Protein AF-A0A2K2U2M8-F1 (afdb_monomer_lite)

Sequence (127 aa):
MGLATETVQFNTRMERSLKQDGDAALKSAGYTPSEAVRALWRKAVKRAENPRAIVDLLEDGPLPARPDADARDPLKLEALRRGRRSCASALERMGVDRNALPSFAFDAYDELMEGFALERHGTGDAL

Structure (mmCIF, N/CA/C/O backbone):
data_AF-A0A2K2U2M8-F1
#
_entry.id   AF-A0A2K2U2M8-F1
#
loop_
_atom_site.group_PDB
_atom_site.id
_atom_site.type_symbol
_atom_site.label_atom_id
_atom_site.label_alt_id
_atom_site.label_comp_id
_atom_site.label_asym_id
_atom_site.label_entity_id
_atom_site.label_seq_id
_atom_site.pdbx_PDB_ins_code
_atom_site.Cartn_x
_atom_site.Cartn_y
_atom_site.Cartn_z
_atom_site.occupancy
_atom_site.B_iso_or_equiv
_atom_site.auth_seq_id
_atom_site.auth_comp_id
_atom_site.auth_asym_id
_atom_site.auth_atom_id
_atom_site.pdbx_PDB_model_num
ATOM 1 N N . MET A 1 1 ? 22.118 6.204 27.597 1.00 42.19 1 MET A N 1
ATOM 2 C CA . MET A 1 1 ? 20.807 6.876 27.466 1.00 42.19 1 MET A CA 1
ATOM 3 C C . MET A 1 1 ? 20.198 6.435 26.149 1.00 42.19 1 M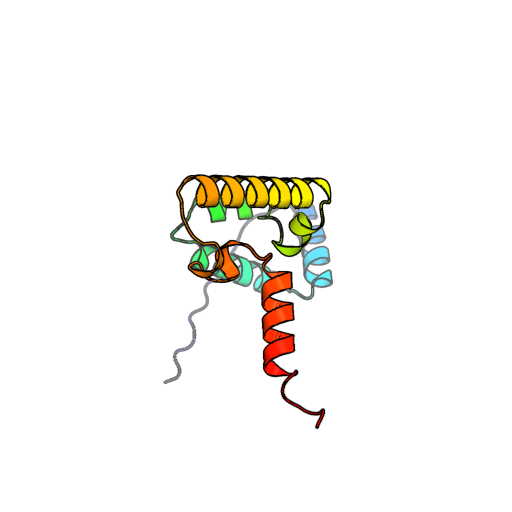ET A C 1
ATOM 5 O O . MET A 1 1 ? 20.739 6.787 25.111 1.00 42.19 1 MET A O 1
ATOM 9 N N . GLY A 1 2 ? 19.168 5.587 26.179 1.00 48.22 2 GLY A N 1
ATOM 10 C CA . GLY A 1 2 ? 18.453 5.205 24.960 1.00 48.22 2 GLY A CA 1
ATOM 11 C C . GLY A 1 2 ? 17.716 6.423 24.415 1.00 48.22 2 GLY A C 1
ATOM 12 O O . GLY A 1 2 ? 17.018 7.089 25.176 1.00 48.22 2 GLY A O 1
ATOM 13 N N . LEU A 1 3 ? 17.918 6.747 23.138 1.00 53.34 3 LEU A N 1
ATOM 14 C CA . LEU A 1 3 ? 17.185 7.816 22.467 1.00 53.34 3 LEU A CA 1
ATOM 15 C C . LEU A 1 3 ? 15.710 7.410 22.439 1.00 53.34 3 LEU A C 1
ATOM 17 O O . LEU A 1 3 ? 15.312 6.556 21.649 1.00 53.34 3 LEU A O 1
ATOM 21 N N . ALA A 1 4 ? 14.912 7.968 23.348 1.00 57.12 4 ALA A N 1
ATOM 22 C CA . ALA A 1 4 ? 13.469 7.857 23.268 1.00 57.12 4 ALA A CA 1
ATOM 23 C C . ALA A 1 4 ? 13.053 8.499 21.943 1.00 57.12 4 ALA A C 1
ATOM 25 O O . ALA A 1 4 ? 13.257 9.693 21.740 1.00 57.12 4 ALA A O 1
ATOM 26 N N . THR A 1 5 ? 12.540 7.692 21.015 1.00 68.94 5 THR A N 1
ATOM 27 C CA . THR A 1 5 ? 11.960 8.186 19.767 1.00 68.94 5 THR A CA 1
ATOM 28 C C . THR A 1 5 ? 10.870 9.186 20.115 1.00 68.94 5 THR A C 1
ATOM 30 O O . THR A 1 5 ? 9.842 8.816 20.683 1.00 68.94 5 THR A O 1
ATOM 33 N N . GLU A 1 6 ? 11.118 10.454 19.808 1.00 84.69 6 GLU A N 1
ATOM 34 C CA . GLU A 1 6 ? 10.151 11.521 19.999 1.00 84.69 6 GLU A CA 1
ATOM 35 C C . GLU A 1 6 ? 8.929 11.229 19.120 1.00 84.69 6 GLU A C 1
ATOM 37 O O . GLU A 1 6 ? 9.047 10.969 17.920 1.00 84.69 6 GLU A O 1
ATOM 42 N N . THR A 1 7 ? 7.747 11.192 19.735 1.00 83.19 7 THR A N 1
ATOM 43 C CA . THR A 1 7 ? 6.489 10.954 19.022 1.00 83.19 7 THR A CA 1
ATOM 44 C C . THR A 1 7 ? 5.650 12.218 19.059 1.00 83.19 7 THR A C 1
ATOM 46 O O . THR A 1 7 ? 5.463 12.819 20.112 1.00 83.19 7 THR A O 1
ATOM 49 N N . VAL A 1 8 ? 5.139 12.616 17.896 1.00 90.81 8 VAL A N 1
ATOM 50 C CA . VAL A 1 8 ? 4.254 13.774 17.742 1.00 90.81 8 VAL A CA 1
ATOM 51 C C . VAL A 1 8 ? 2.853 13.278 17.390 1.00 90.81 8 VAL A C 1
ATOM 53 O O . VAL A 1 8 ? 2.694 12.283 16.677 1.00 90.81 8 VAL A O 1
ATOM 56 N N . GLN A 1 9 ? 1.826 13.953 17.908 1.00 89.06 9 GLN A N 1
ATOM 57 C CA . GLN A 1 9 ? 0.438 13.656 17.558 1.00 89.06 9 GLN A CA 1
ATOM 58 C C . GLN A 1 9 ? 0.099 14.174 16.158 1.00 89.06 9 GLN A C 1
ATOM 60 O O . GLN A 1 9 ? 0.438 15.298 15.798 1.00 89.06 9 GLN A O 1
ATOM 65 N N . PHE A 1 10 ? -0.633 13.365 15.395 1.00 84.81 10 PHE A N 1
ATOM 66 C CA . PHE A 1 10 ? -1.140 13.729 14.077 1.00 84.81 10 PHE A CA 1
ATOM 67 C C . PHE A 1 10 ? -2.669 13.733 14.108 1.00 84.81 10 PHE A C 1
ATOM 69 O O . PHE A 1 10 ? -3.294 12.675 14.174 1.00 84.81 10 PHE A O 1
ATOM 76 N N . ASN A 1 11 ? -3.260 14.928 14.088 1.00 89.25 11 ASN A N 1
ATOM 77 C CA . ASN A 1 11 ? -4.703 15.127 14.193 1.00 89.25 11 ASN A CA 1
ATOM 78 C C . ASN A 1 11 ? -5.238 15.740 12.894 1.00 89.25 11 ASN A C 1
ATOM 80 O O . ASN A 1 11 ? -4.712 16.737 12.404 1.00 89.25 11 ASN A O 1
ATOM 84 N N . THR A 1 12 ? -6.297 15.166 12.326 1.00 89.12 12 THR A N 1
ATOM 85 C CA . THR A 1 12 ? -6.960 15.678 11.115 1.00 89.12 12 THR A CA 1
ATOM 86 C C . THR A 1 12 ? -8.464 15.455 11.227 1.00 89.12 12 THR A C 1
ATOM 88 O O . THR A 1 12 ? -8.905 14.429 11.746 1.00 89.12 12 THR A O 1
ATOM 91 N N . ARG A 1 13 ? -9.263 16.431 10.779 1.00 94.50 13 ARG A N 1
ATOM 92 C CA . ARG A 1 13 ? -10.726 16.304 10.735 1.00 94.50 13 ARG A CA 1
ATOM 93 C C . ARG A 1 13 ? -11.128 15.501 9.501 1.00 94.50 13 ARG A C 1
ATOM 95 O O . ARG A 1 13 ? -10.628 15.768 8.416 1.00 94.50 13 ARG A O 1
ATOM 102 N N . MET A 1 14 ? -12.048 14.559 9.671 1.00 91.69 14 MET A N 1
ATOM 103 C CA . MET A 1 14 ? -12.607 13.764 8.580 1.00 91.69 14 MET A CA 1
ATOM 104 C C . MET A 1 14 ? -14.069 13.423 8.854 1.00 91.69 14 MET A C 1
ATOM 106 O O . MET A 1 14 ? -14.529 13.503 9.997 1.00 91.69 14 MET A O 1
ATOM 110 N N . GLU A 1 15 ? -14.786 13.030 7.807 1.00 96.62 15 GLU A N 1
ATOM 111 C CA . GLU A 1 15 ? -16.164 12.570 7.925 1.00 96.62 15 GLU A CA 1
ATOM 112 C C . GLU A 1 15 ? -16.267 11.314 8.795 1.00 96.62 15 GLU A C 1
ATOM 114 O O . GLU A 1 15 ? -15.419 10.418 8.758 1.00 96.62 15 GLU A O 1
ATOM 119 N N . ARG A 1 16 ? -17.337 11.243 9.594 1.00 95.50 16 ARG A N 1
ATOM 120 C CA . ARG A 1 16 ? -17.557 10.133 10.528 1.00 95.50 16 ARG A CA 1
ATOM 121 C C . ARG A 1 16 ? -17.767 8.805 9.798 1.00 95.50 16 ARG A C 1
ATOM 123 O O . ARG A 1 16 ? -17.191 7.811 10.228 1.00 95.50 16 ARG A O 1
ATOM 130 N N . SER A 1 17 ? -18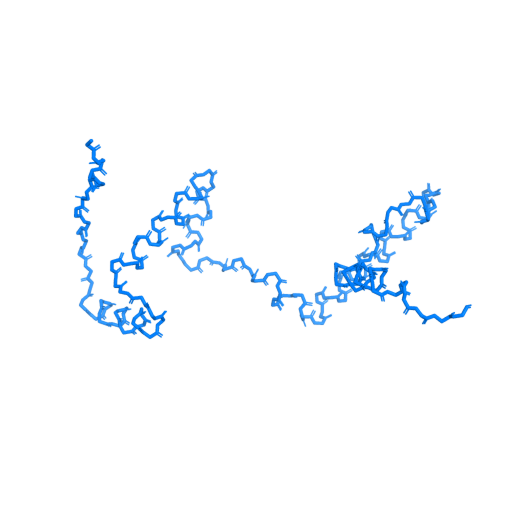.577 8.799 8.740 1.00 94.19 17 SER A N 1
ATOM 131 C CA . SER A 1 17 ? -18.828 7.621 7.895 1.00 94.19 17 SER A CA 1
ATOM 132 C C . SER A 1 17 ? -17.522 7.110 7.294 1.00 94.19 17 SER A C 1
ATOM 134 O O . SER A 1 17 ? -17.151 5.964 7.522 1.00 94.19 17 SER A O 1
ATOM 136 N N . LEU A 1 18 ? -16.747 8.004 6.673 1.00 93.12 18 LEU A N 1
ATOM 137 C CA . LEU A 1 18 ? -15.444 7.674 6.096 1.00 93.12 18 LEU A CA 1
ATOM 138 C C . LEU A 1 18 ? -14.478 7.066 7.127 1.00 93.12 18 LEU A C 1
ATOM 140 O O . LEU A 1 18 ? -13.765 6.112 6.825 1.00 93.12 18 LEU A O 1
ATOM 144 N N . LYS A 1 19 ? -14.457 7.587 8.362 1.00 93.88 19 LYS A N 1
ATOM 145 C CA . LYS A 1 19 ? -13.636 7.020 9.444 1.00 93.88 19 LYS A CA 1
ATOM 146 C C . LYS A 1 19 ? -14.065 5.598 9.801 1.00 93.88 19 LYS A C 1
ATOM 148 O O . LYS A 1 19 ? -13.207 4.751 10.023 1.00 93.88 19 LYS A O 1
ATOM 153 N N . GLN A 1 20 ? -15.368 5.350 9.894 1.00 96.38 20 GLN A N 1
ATOM 154 C CA . GLN A 1 20 ? -15.909 4.045 10.275 1.00 96.38 20 GLN A CA 1
ATOM 155 C C . GLN A 1 20 ? -15.637 2.991 9.201 1.00 96.38 20 GLN A C 1
ATOM 157 O O . GLN A 1 20 ? -15.109 1.924 9.519 1.00 96.38 20 GLN A O 1
ATOM 162 N N . ASP A 1 21 ? -15.918 3.322 7.942 1.00 95.94 21 ASP A N 1
ATOM 163 C CA . ASP A 1 21 ? -15.686 2.426 6.808 1.00 95.94 21 ASP A CA 1
ATOM 164 C C . ASP A 1 21 ? -14.188 2.142 6.636 1.00 95.94 21 ASP A C 1
ATOM 166 O O . ASP A 1 21 ? -13.770 0.990 6.487 1.00 95.94 21 ASP A O 1
ATOM 170 N N . GLY A 1 22 ? -13.357 3.183 6.758 1.00 94.00 22 GLY A N 1
ATOM 171 C CA . GLY A 1 22 ? -11.903 3.062 6.719 1.00 94.00 22 GLY A CA 1
ATOM 172 C C . GLY A 1 22 ? -11.346 2.185 7.843 1.00 94.00 22 GLY A C 1
ATOM 173 O O . GLY A 1 22 ? -10.510 1.322 7.586 1.00 94.00 22 GLY A O 1
ATOM 174 N N . ASP A 1 23 ? -11.822 2.344 9.081 1.00 96.25 23 ASP A N 1
ATOM 175 C CA . ASP A 1 23 ? -11.390 1.510 10.211 1.00 96.25 23 ASP A CA 1
ATOM 176 C C . ASP A 1 23 ? -11.737 0.036 10.006 1.00 96.25 23 ASP A C 1
ATOM 178 O O . ASP A 1 23 ? -10.921 -0.838 10.309 1.00 96.25 23 ASP A O 1
ATOM 182 N N . ALA A 1 24 ? -12.935 -0.247 9.488 1.00 96.81 24 ALA A N 1
ATOM 183 C CA . ALA A 1 24 ? -13.359 -1.606 9.181 1.00 96.81 24 ALA A CA 1
ATOM 184 C C . ALA A 1 24 ? -12.465 -2.231 8.098 1.00 96.81 24 ALA A C 1
ATOM 186 O O . ALA A 1 24 ? -11.970 -3.348 8.280 1.00 96.81 24 ALA A O 1
ATOM 187 N N . ALA A 1 25 ? -12.189 -1.488 7.021 1.00 96.56 25 ALA A N 1
ATOM 188 C CA . ALA A 1 25 ? -11.303 -1.926 5.948 1.00 96.56 25 ALA A CA 1
ATOM 189 C C . ALA A 1 25 ? -9.870 -2.176 6.451 1.00 96.56 25 ALA A C 1
ATOM 191 O O . ALA A 1 25 ? -9.316 -3.254 6.228 1.00 96.56 25 ALA A O 1
ATOM 192 N N . LEU A 1 26 ? -9.283 -1.237 7.202 1.00 96.50 26 LEU A N 1
ATOM 193 C CA . LEU A 1 26 ? -7.934 -1.380 7.760 1.00 96.50 26 LEU A CA 1
ATOM 194 C C . LEU A 1 26 ? -7.833 -2.563 8.723 1.00 96.50 26 LEU A C 1
ATOM 196 O O . LEU A 1 26 ? -6.889 -3.349 8.627 1.00 96.50 26 LEU A O 1
ATOM 200 N N . LYS A 1 27 ? -8.831 -2.743 9.595 1.00 96.94 27 LYS A N 1
ATOM 201 C CA . LYS A 1 27 ? -8.886 -3.881 10.516 1.00 96.94 27 LYS A CA 1
ATOM 202 C C . LYS A 1 27 ? -8.966 -5.207 9.762 1.00 96.94 27 LYS A C 1
ATOM 204 O O . LYS A 1 27 ? -8.274 -6.148 10.142 1.00 96.94 27 LYS A O 1
ATOM 209 N N . SER A 1 28 ? -9.760 -5.281 8.690 1.00 96.12 28 SER A N 1
ATOM 210 C CA . SER A 1 28 ? -9.838 -6.479 7.840 1.00 96.12 28 SER A CA 1
ATOM 211 C C . SER A 1 28 ? -8.497 -6.808 7.167 1.00 96.12 28 SER A C 1
ATOM 213 O O . SER A 1 28 ? -8.171 -7.977 6.984 1.00 96.12 28 SER A O 1
ATOM 215 N N . ALA A 1 29 ? -7.684 -5.784 6.887 1.00 95.00 29 ALA A N 1
ATOM 216 C CA . ALA A 1 29 ? -6.327 -5.910 6.361 1.00 95.00 29 ALA A CA 1
ATOM 217 C C . ALA A 1 29 ? -5.246 -6.105 7.449 1.00 95.00 29 ALA A C 1
ATOM 219 O O . ALA A 1 29 ? -4.061 -6.147 7.121 1.00 95.00 29 ALA A O 1
ATOM 220 N N . GLY A 1 30 ? -5.622 -6.217 8.731 1.00 97.00 30 GLY A N 1
ATOM 221 C CA . GLY A 1 30 ? -4.692 -6.451 9.842 1.00 97.00 30 GLY A CA 1
ATOM 222 C C . GLY A 1 30 ? -3.946 -5.211 10.344 1.00 97.00 30 GLY A C 1
ATOM 223 O O . GLY A 1 30 ? -2.924 -5.353 11.009 1.00 97.00 30 GLY A O 1
ATOM 224 N N . TYR A 1 31 ? -4.438 -4.007 10.045 1.00 96.75 31 TYR A N 1
ATOM 225 C CA . TYR A 1 31 ? -3.834 -2.749 10.483 1.00 96.75 31 TYR A CA 1
ATOM 226 C C . TYR A 1 31 ? -4.715 -2.003 11.484 1.00 96.75 31 TYR A C 1
ATOM 228 O O . TYR A 1 31 ? -5.930 -1.887 11.314 1.00 96.75 31 TYR A O 1
ATOM 236 N N . THR A 1 32 ? -4.089 -1.394 12.492 1.00 95.06 32 THR A N 1
ATOM 237 C CA . THR A 1 32 ? -4.710 -0.285 13.225 1.00 95.06 32 THR A CA 1
ATOM 238 C C . THR A 1 32 ? -4.636 1.013 12.406 1.00 95.06 32 THR A C 1
ATOM 240 O O . THR A 1 32 ? -3.732 1.180 11.577 1.00 95.06 32 THR A O 1
ATOM 243 N N . PRO A 1 33 ? -5.519 1.997 12.663 1.00 92.88 33 PRO A N 1
ATOM 244 C CA . PRO A 1 33 ? -5.487 3.275 11.950 1.00 92.88 33 PRO A CA 1
ATOM 245 C C . PRO A 1 33 ? -4.133 3.990 12.047 1.00 92.88 33 PRO A C 1
ATOM 247 O O . PRO A 1 33 ? -3.598 4.472 11.049 1.00 92.88 33 PRO A O 1
ATOM 250 N N . SER A 1 34 ? -3.522 4.013 13.235 1.00 92.31 34 SER A N 1
ATOM 251 C CA . SER A 1 34 ? -2.219 4.655 13.432 1.00 92.31 34 SER A CA 1
ATOM 252 C C . SER A 1 34 ? -1.085 3.939 12.693 1.00 92.31 34 SER A C 1
ATOM 254 O O . SER A 1 34 ? -0.168 4.596 12.203 1.00 92.31 34 SER A O 1
ATOM 256 N N . GLU A 1 35 ? -1.119 2.609 12.584 1.00 94.44 35 GLU A N 1
ATOM 257 C CA . GLU A 1 35 ? -0.129 1.862 11.799 1.00 94.44 35 GLU A CA 1
ATOM 258 C C . GLU A 1 35 ? -0.257 2.147 10.308 1.00 94.44 35 GLU A C 1
ATOM 260 O O . GLU A 1 35 ? 0.764 2.358 9.648 1.00 94.44 35 GLU A O 1
ATOM 265 N N . ALA A 1 36 ? -1.488 2.216 9.797 1.00 94.75 36 ALA A N 1
ATOM 266 C CA . ALA A 1 36 ? -1.758 2.557 8.407 1.00 94.75 36 ALA A CA 1
ATOM 267 C C . ALA A 1 36 ? -1.235 3.961 8.064 1.00 94.75 36 ALA A C 1
ATOM 269 O O . ALA A 1 36 ? -0.497 4.122 7.091 1.00 94.75 36 ALA A O 1
ATOM 270 N N . VAL A 1 37 ? -1.509 4.958 8.913 1.00 93.06 37 VAL A N 1
ATOM 271 C CA . VAL A 1 37 ? -1.003 6.333 8.741 1.00 93.06 37 VAL A CA 1
ATOM 272 C C . VAL A 1 37 ? 0.529 6.372 8.765 1.00 93.06 37 VAL A C 1
ATOM 274 O O . VAL A 1 37 ? 1.153 6.953 7.876 1.00 93.06 37 VAL A O 1
ATOM 277 N N . ARG A 1 38 ? 1.175 5.691 9.722 1.00 93.75 38 ARG A N 1
ATOM 278 C CA . ARG A 1 38 ? 2.649 5.605 9.763 1.00 93.75 38 ARG A CA 1
ATOM 279 C C . ARG A 1 38 ? 3.221 4.871 8.548 1.00 93.75 38 ARG A C 1
ATOM 281 O O . ARG A 1 38 ? 4.317 5.195 8.094 1.00 93.75 38 ARG A O 1
ATOM 288 N N . ALA A 1 39 ? 2.533 3.854 8.032 1.00 93.69 39 ALA A N 1
ATOM 289 C CA . ALA A 1 39 ? 2.936 3.150 6.817 1.00 93.69 39 ALA A CA 1
ATOM 290 C C . ALA A 1 39 ? 2.833 4.049 5.581 1.00 93.69 39 ALA A C 1
ATOM 292 O O . ALA A 1 39 ? 3.753 4.054 4.762 1.00 93.69 39 ALA A O 1
ATOM 293 N N . LEU A 1 40 ? 1.766 4.845 5.485 1.00 93.12 40 LEU A N 1
ATOM 294 C CA . LEU A 1 40 ? 1.593 5.845 4.438 1.00 93.12 40 LEU A CA 1
ATOM 295 C C . LEU A 1 40 ? 2.726 6.878 4.470 1.00 93.12 40 LEU A C 1
ATOM 297 O O . LEU A 1 40 ? 3.374 7.098 3.449 1.00 93.12 40 LEU A O 1
ATOM 301 N N . TRP A 1 41 ? 3.057 7.419 5.646 1.00 93.62 41 TRP A N 1
ATOM 302 C CA . TRP A 1 41 ? 4.167 8.369 5.794 1.00 93.62 41 TRP A CA 1
ATOM 303 C C . TRP A 1 41 ? 5.513 7.772 5.375 1.00 93.62 41 TRP A C 1
ATOM 305 O O . TRP A 1 41 ? 6.270 8.398 4.636 1.00 93.62 41 TRP A O 1
ATOM 315 N N . ARG A 1 42 ? 5.797 6.521 5.762 1.00 94.31 42 ARG A N 1
ATOM 316 C CA . ARG A 1 42 ? 7.008 5.814 5.308 1.00 94.31 42 ARG A CA 1
ATOM 317 C C . ARG A 1 42 ? 7.051 5.654 3.787 1.00 94.31 42 ARG A C 1
ATOM 319 O O . ARG A 1 42 ? 8.129 5.743 3.207 1.00 94.31 42 ARG A O 1
ATOM 326 N N . LYS A 1 43 ? 5.909 5.414 3.132 1.00 92.50 43 LYS A N 1
ATOM 327 C CA . LYS A 1 43 ? 5.834 5.349 1.663 1.00 92.50 43 LYS A CA 1
ATOM 328 C C . LYS A 1 43 ? 6.083 6.713 1.019 1.00 92.50 43 LYS A C 1
ATOM 330 O O . LYS A 1 43 ? 6.810 6.761 0.034 1.00 92.50 43 LYS A O 1
ATOM 335 N N . ALA A 1 44 ? 5.531 7.787 1.580 1.00 92.56 44 ALA A N 1
ATOM 336 C CA . ALA A 1 44 ? 5.756 9.145 1.087 1.00 92.56 44 ALA A CA 1
ATOM 337 C C . ALA A 1 44 ? 7.242 9.534 1.169 1.00 92.56 44 ALA A C 1
ATOM 339 O O . ALA A 1 44 ? 7.810 9.975 0.176 1.00 92.56 44 ALA A O 1
ATOM 340 N N . VAL A 1 45 ? 7.905 9.257 2.301 1.00 94.19 45 VAL A N 1
ATOM 341 C CA . VAL A 1 45 ? 9.351 9.507 2.474 1.00 94.19 45 VAL A CA 1
ATOM 342 C C . VAL A 1 45 ? 10.182 8.755 1.431 1.00 94.19 45 VAL A C 1
ATOM 344 O O . VAL A 1 45 ? 11.063 9.341 0.811 1.00 94.19 45 VAL A O 1
ATOM 347 N N . LYS A 1 46 ? 9.869 7.480 1.164 1.00 92.88 46 LYS A N 1
ATOM 348 C CA . LYS A 1 46 ? 10.561 6.683 0.132 1.00 92.88 46 LYS A CA 1
ATOM 349 C C . LYS A 1 46 ? 10.393 7.221 -1.294 1.00 92.88 46 LYS A C 1
ATOM 351 O O . LYS A 1 46 ? 11.110 6.781 -2.182 1.00 92.88 46 LYS A O 1
ATOM 356 N N . ARG A 1 47 ? 9.426 8.110 -1.525 1.00 90.62 47 ARG A N 1
ATOM 357 C CA . ARG A 1 47 ? 9.100 8.689 -2.836 1.00 90.62 47 ARG A CA 1
ATOM 358 C C . ARG A 1 47 ? 9.362 10.194 -2.889 1.00 90.62 47 ARG A C 1
ATOM 360 O O . ARG A 1 47 ? 8.905 10.840 -3.822 1.00 90.62 47 ARG A O 1
ATOM 367 N N . ALA A 1 48 ? 10.090 10.752 -1.920 1.00 89.12 48 ALA A N 1
ATOM 368 C CA . ALA A 1 48 ? 10.307 12.195 -1.807 1.00 89.12 48 ALA A CA 1
ATOM 369 C C . ALA A 1 48 ? 10.941 12.821 -3.067 1.00 89.12 48 ALA A C 1
ATOM 371 O O . ALA A 1 48 ? 10.624 13.954 -3.412 1.00 89.12 48 ALA A O 1
ATOM 372 N N . GLU A 1 49 ? 11.778 12.067 -3.784 1.00 91.88 49 GLU A N 1
ATOM 373 C CA . GLU A 1 49 ? 12.428 12.503 -5.030 1.00 91.88 49 GLU A CA 1
ATOM 374 C C . GLU A 1 49 ? 11.496 12.469 -6.255 1.00 91.88 49 GLU A C 1
ATOM 376 O O . GLU A 1 49 ? 11.828 13.015 -7.304 1.00 91.88 49 GLU A O 1
ATOM 381 N N . ASN A 1 50 ? 10.313 11.856 -6.135 1.00 90.31 50 ASN A N 1
ATOM 382 C CA . ASN A 1 50 ? 9.314 11.781 -7.197 1.00 90.31 50 ASN A CA 1
ATOM 383 C C . ASN A 1 50 ? 7.927 12.211 -6.678 1.00 90.31 50 ASN A C 1
ATOM 385 O O . ASN A 1 50 ? 7.098 11.363 -6.326 1.00 90.31 50 ASN A O 1
ATOM 389 N N . PRO A 1 51 ? 7.634 13.527 -6.679 1.00 89.31 51 PRO A N 1
ATOM 390 C CA . PRO A 1 51 ? 6.352 14.061 -6.223 1.00 89.31 51 PRO A CA 1
ATOM 391 C C . PRO A 1 51 ? 5.144 13.484 -6.968 1.00 89.31 51 PRO A C 1
ATOM 393 O O . PRO A 1 51 ? 4.087 13.295 -6.368 1.00 89.31 51 PRO A O 1
ATOM 396 N N . ARG A 1 52 ? 5.291 13.139 -8.256 1.00 87.25 52 ARG A N 1
ATOM 397 C CA . ARG A 1 52 ? 4.197 12.557 -9.044 1.00 87.25 52 ARG A CA 1
ATOM 398 C C . ARG A 1 52 ? 3.768 11.194 -8.499 1.00 87.25 52 ARG A C 1
ATOM 400 O O . ARG A 1 52 ? 2.579 10.951 -8.351 1.00 87.25 52 ARG A O 1
ATOM 407 N N . ALA A 1 53 ? 4.719 10.363 -8.074 1.00 86.38 53 ALA A N 1
ATOM 408 C CA . ALA A 1 53 ? 4.434 9.067 -7.453 1.00 86.38 53 ALA A CA 1
ATOM 409 C C . ALA A 1 53 ? 3.760 9.164 -6.064 1.00 86.38 53 ALA A C 1
ATOM 411 O O . ALA A 1 53 ? 3.275 8.153 -5.539 1.00 86.38 53 ALA A O 1
ATOM 412 N N . ILE A 1 54 ? 3.772 10.346 -5.436 1.00 89.69 54 ILE A N 1
ATOM 413 C CA . ILE A 1 54 ? 3.001 10.641 -4.219 1.00 89.69 54 ILE A CA 1
ATOM 414 C C . ILE A 1 54 ? 1.569 11.029 -4.596 1.00 89.69 54 ILE A C 1
ATOM 416 O O . ILE A 1 54 ? 0.638 10.514 -3.986 1.00 89.69 54 ILE A O 1
ATOM 420 N N . VAL A 1 55 ? 1.390 11.869 -5.620 1.00 89.50 55 VAL A N 1
ATOM 421 C CA . VAL A 1 55 ? 0.065 12.237 -6.151 1.00 89.50 55 VAL A CA 1
ATOM 422 C C . VAL A 1 55 ? -0.695 10.993 -6.613 1.00 89.50 55 VAL A C 1
ATOM 424 O O . VAL A 1 55 ? -1.794 10.737 -6.132 1.00 89.50 55 VAL A O 1
ATOM 427 N N . ASP A 1 56 ? -0.066 10.148 -7.433 1.00 86.94 56 ASP A N 1
ATOM 428 C CA . ASP A 1 56 ? -0.707 8.932 -7.949 1.00 86.94 56 ASP A CA 1
ATOM 429 C C . ASP A 1 56 ? -1.082 7.944 -6.819 1.00 86.94 56 ASP A C 1
ATOM 431 O O . ASP A 1 56 ? -2.038 7.189 -6.947 1.00 86.94 56 ASP A O 1
ATOM 435 N N . LEU A 1 57 ? -0.365 7.959 -5.684 1.00 86.31 57 LEU A N 1
ATOM 436 C CA . LEU A 1 57 ? -0.701 7.150 -4.501 1.00 86.31 57 LEU A CA 1
ATOM 437 C C . LEU A 1 57 ? -1.950 7.648 -3.762 1.00 86.31 57 LEU A C 1
ATOM 439 O O . LEU A 1 57 ? -2.616 6.838 -3.123 1.00 86.31 57 LEU A O 1
ATOM 443 N N . LEU A 1 58 ? -2.193 8.960 -3.755 1.00 88.50 58 LEU A N 1
ATOM 444 C CA . LEU A 1 58 ? -3.237 9.597 -2.947 1.00 88.50 58 LEU A CA 1
ATOM 445 C C . LEU A 1 58 ? -4.543 9.809 -3.718 1.00 88.50 58 LEU A C 1
ATOM 447 O O . LEU A 1 58 ? -5.600 9.818 -3.098 1.00 88.50 58 LEU A O 1
ATOM 451 N N . GLU A 1 59 ? -4.475 9.991 -5.036 1.00 84.44 59 GLU A N 1
ATOM 452 C CA . GLU A 1 59 ? -5.621 10.373 -5.874 1.00 84.44 59 GLU A CA 1
ATOM 453 C C . GLU A 1 59 ? -6.249 9.195 -6.640 1.00 84.44 59 GLU A C 1
ATOM 455 O O . GLU A 1 59 ? -6.951 9.418 -7.623 1.00 84.44 59 GLU A O 1
ATOM 460 N N . ASP A 1 60 ? -5.981 7.945 -6.240 1.00 65.38 60 ASP A N 1
ATOM 461 C CA . ASP A 1 60 ? -6.322 6.750 -7.035 1.00 65.38 60 ASP A CA 1
ATOM 462 C C . ASP A 1 60 ? -5.836 6.866 -8.497 1.00 65.38 60 ASP A C 1
ATOM 464 O O . ASP A 1 60 ? -6.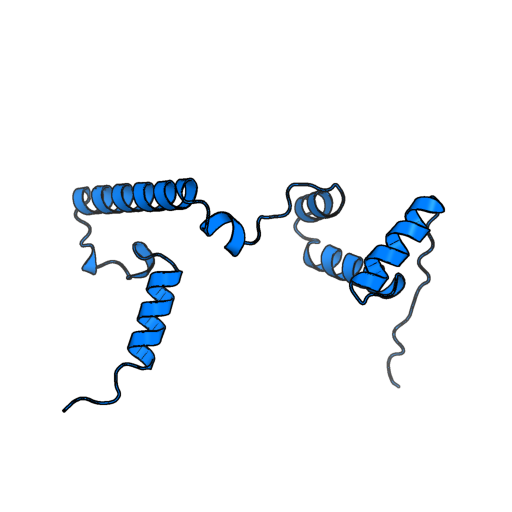457 6.362 -9.438 1.00 65.38 60 ASP A O 1
ATOM 468 N N . GLY A 1 61 ? -4.688 7.529 -8.704 1.00 54.53 61 GLY A N 1
ATOM 469 C CA . GLY A 1 61 ? -3.973 7.461 -9.975 1.00 54.53 61 GLY A CA 1
ATOM 470 C C . GLY A 1 61 ? -3.688 5.994 -10.307 1.00 54.53 61 GLY A C 1
ATOM 471 O O . GLY A 1 61 ? -3.597 5.183 -9.380 1.00 54.53 61 GLY A O 1
ATOM 472 N N . PRO A 1 62 ? -3.581 5.611 -11.597 1.00 49.56 62 PR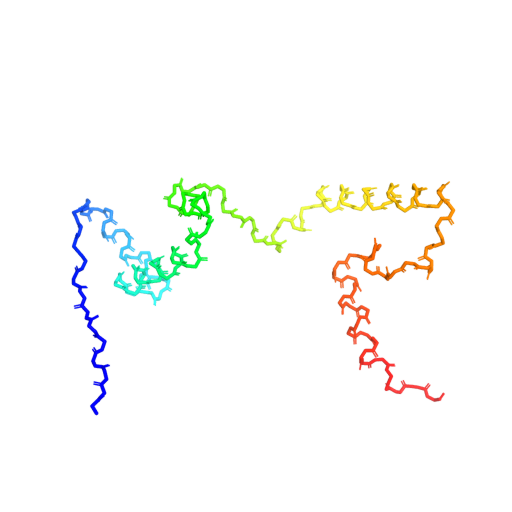O A N 1
ATOM 473 C CA . PRO A 1 62 ? -3.428 4.214 -11.981 1.00 49.56 62 PRO A CA 1
ATOM 474 C C . PRO A 1 62 ? -2.338 3.583 -11.122 1.00 49.56 62 PRO A C 1
ATOM 476 O O . PRO A 1 62 ? -1.173 3.981 -11.199 1.00 49.56 62 PRO A O 1
ATOM 479 N N . LEU A 1 63 ? -2.741 2.643 -10.254 1.00 51.47 63 LEU A N 1
ATOM 480 C CA . LEU A 1 63 ? -1.804 1.846 -9.476 1.00 51.47 63 LEU A CA 1
ATOM 481 C C . LEU A 1 63 ? -0.774 1.352 -10.489 1.00 51.47 63 LEU A C 1
ATOM 483 O O . LEU A 1 63 ? -1.201 0.789 -11.504 1.00 51.47 63 LEU A O 1
ATOM 487 N N . PRO A 1 64 ? 0.542 1.576 -10.292 1.00 47.19 64 PRO A N 1
ATOM 488 C CA . PRO A 1 64 ? 1.518 0.960 -11.169 1.00 47.19 64 PRO A CA 1
ATOM 489 C C . PRO A 1 64 ? 1.179 -0.521 -11.153 1.00 47.19 64 PRO A C 1
ATOM 491 O O . PRO A 1 64 ? 1.156 -1.131 -10.075 1.00 47.19 64 PRO A O 1
ATOM 494 N N . ALA A 1 65 ? 0.773 -1.034 -12.318 1.00 46.50 65 ALA A N 1
ATOM 495 C CA . ALA A 1 65 ? 0.305 -2.397 -12.447 1.00 46.50 65 ALA A CA 1
ATOM 496 C C . ALA A 1 65 ? 1.331 -3.275 -11.740 1.00 46.50 65 ALA A C 1
ATOM 498 O O . ALA A 1 65 ? 2.538 -3.092 -11.942 1.00 46.50 65 ALA A O 1
ATOM 499 N N . ARG A 1 66 ? 0.872 -4.175 -10.857 1.00 46.88 66 ARG A N 1
ATOM 500 C CA . ARG A 1 66 ? 1.761 -5.233 -10.374 1.00 46.88 66 ARG A CA 1
ATOM 501 C C . ARG A 1 66 ? 2.428 -5.810 -11.628 1.00 46.88 66 ARG A C 1
ATOM 503 O O . ARG A 1 66 ? 1.676 -6.190 -12.532 1.00 46.88 66 ARG A O 1
ATOM 510 N N . PRO A 1 67 ? 3.770 -5.820 -11.727 1.00 51.06 67 PRO A N 1
ATOM 511 C CA . PRO A 1 67 ? 4.474 -6.289 -12.926 1.00 51.06 67 PRO A CA 1
ATOM 512 C C . PRO A 1 67 ? 3.955 -7.650 -13.425 1.00 51.06 67 PRO A C 1
ATOM 514 O O . PRO A 1 67 ? 3.949 -7.951 -14.612 1.00 51.06 67 PRO A O 1
ATOM 517 N N . ASP A 1 68 ? 3.446 -8.431 -12.485 1.00 48.06 68 ASP A N 1
ATOM 518 C CA . ASP A 1 68 ? 2.969 -9.798 -12.557 1.00 48.06 68 ASP A CA 1
ATOM 519 C C . ASP A 1 68 ? 1.494 -9.956 -12.999 1.00 48.06 68 ASP A C 1
ATOM 521 O O . A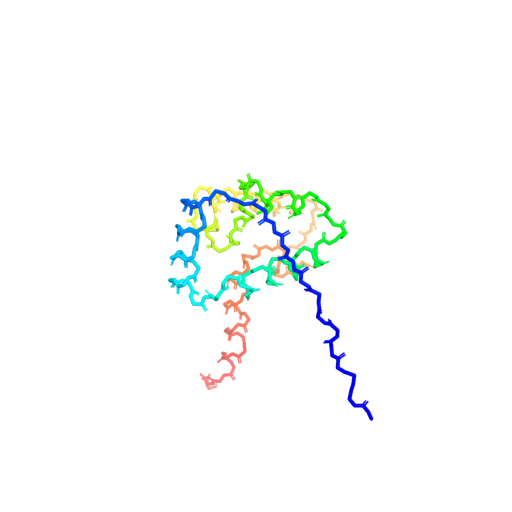SP A 1 68 ? 1.108 -11.045 -13.426 1.00 48.06 68 ASP A O 1
ATOM 525 N N . ALA A 1 69 ? 0.664 -8.903 -12.962 1.00 48.22 69 ALA A N 1
ATOM 526 C CA . ALA A 1 69 ? -0.732 -8.976 -13.426 1.00 48.22 69 ALA A CA 1
ATOM 527 C C . ALA A 1 69 ? -0.875 -8.639 -14.922 1.00 48.22 69 ALA A C 1
ATOM 529 O O . ALA A 1 69 ? -1.600 -9.321 -15.644 1.00 48.22 69 ALA A O 1
ATOM 530 N N . ASP A 1 70 ? -0.127 -7.642 -15.401 1.00 52.00 70 ASP A N 1
ATOM 531 C CA . ASP A 1 70 ? -0.163 -7.178 -16.796 1.00 52.00 70 ASP A CA 1
ATOM 532 C C . ASP A 1 70 ? 0.576 -8.110 -17.767 1.00 52.00 70 ASP A C 1
ATOM 534 O O . ASP A 1 70 ? 0.254 -8.160 -18.954 1.00 52.00 70 ASP A O 1
ATOM 538 N N . ALA A 1 71 ? 1.563 -8.867 -17.281 1.00 51.41 71 ALA A N 1
ATOM 539 C CA . ALA A 1 71 ? 2.307 -9.834 -18.090 1.00 51.41 71 ALA A CA 1
ATOM 540 C C . ALA A 1 71 ? 1.458 -11.047 -18.525 1.00 51.41 71 ALA A C 1
ATOM 542 O O . ALA A 1 71 ? 1.859 -11.788 -19.422 1.00 51.41 71 ALA A O 1
ATOM 543 N N . ARG A 1 72 ? 0.277 -11.247 -17.917 1.00 53.53 72 ARG A N 1
ATOM 544 C CA . ARG A 1 72 ? -0.649 -12.346 -18.234 1.00 53.53 72 ARG A CA 1
ATOM 545 C C . ARG A 1 72 ? -1.714 -11.986 -19.272 1.00 53.53 72 ARG A C 1
ATOM 547 O O . ARG A 1 72 ? -2.462 -12.876 -19.667 1.00 53.53 72 ARG A O 1
ATOM 554 N N . ASP A 1 73 ? -1.788 -10.731 -19.723 1.00 65.69 73 ASP A N 1
ATOM 555 C CA . ASP A 1 73 ? -2.658 -10.350 -20.840 1.00 65.69 73 ASP A CA 1
ATOM 556 C C . ASP A 1 73 ? -2.092 -10.952 -22.146 1.00 65.69 73 ASP A C 1
ATOM 558 O O . ASP A 1 73 ? -1.002 -10.553 -22.581 1.00 65.69 73 ASP A O 1
ATOM 562 N N . PRO A 1 74 ? -2.800 -11.899 -22.797 1.00 68.50 74 PRO A N 1
ATOM 563 C CA . PRO A 1 74 ? -2.320 -12.566 -24.006 1.00 68.50 74 PRO A CA 1
ATOM 564 C C . PRO A 1 74 ? -1.980 -11.586 -25.131 1.00 68.50 74 PRO A C 1
ATOM 566 O O . PRO A 1 74 ? -1.059 -11.831 -25.911 1.00 68.50 74 PRO A O 1
ATOM 569 N N . LEU A 1 75 ? -2.696 -10.460 -25.208 1.00 72.06 75 LEU A N 1
ATOM 570 C CA . LEU A 1 75 ? -2.514 -9.45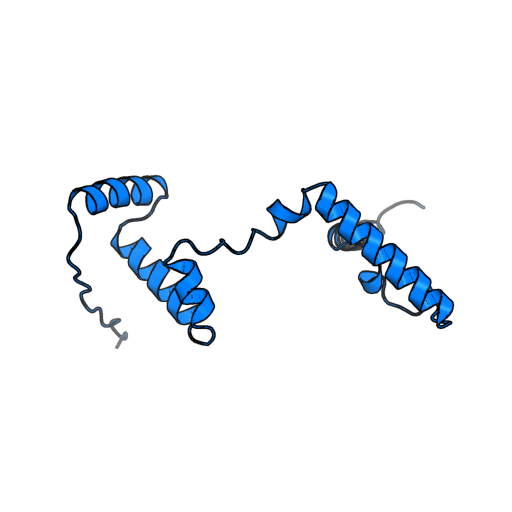6 -26.249 1.00 72.06 75 LEU A CA 1
ATOM 571 C C . LEU A 1 75 ? -1.220 -8.663 -26.029 1.00 72.06 75 LEU A C 1
ATOM 573 O O . LEU A 1 75 ? -0.470 -8.401 -26.973 1.00 72.06 75 LEU A O 1
ATOM 577 N N . LYS A 1 76 ? -0.927 -8.321 -24.771 1.00 67.25 76 LYS A N 1
ATOM 578 C CA . LYS A 1 76 ? 0.298 -7.615 -24.371 1.00 67.25 76 LYS A CA 1
ATOM 579 C C . LYS A 1 76 ? 1.520 -8.525 -24.481 1.00 67.25 76 LYS A C 1
ATOM 581 O O . LYS A 1 76 ? 2.557 -8.095 -24.986 1.00 67.25 76 LYS A O 1
ATOM 586 N N . LEU A 1 77 ? 1.379 -9.796 -24.099 1.00 72.50 77 LEU A N 1
ATOM 587 C CA . LEU A 1 77 ? 2.416 -10.810 -24.274 1.00 72.50 77 LEU A CA 1
ATOM 588 C C . LEU A 1 77 ? 2.747 -11.024 -25.758 1.00 72.50 77 LEU A C 1
ATOM 590 O O . LEU A 1 77 ? 3.920 -11.076 -26.131 1.00 72.50 77 LEU A O 1
ATOM 594 N N . GLU A 1 78 ? 1.736 -11.073 -26.628 1.00 78.19 78 GLU A N 1
ATOM 595 C CA . GLU A 1 78 ? 1.956 -11.194 -28.070 1.00 78.19 78 GLU A CA 1
ATOM 596 C C . GLU A 1 78 ? 2.581 -9.924 -28.669 1.00 78.19 78 GLU A C 1
ATOM 598 O O . GLU A 1 78 ? 3.465 -10.016 -29.524 1.00 78.19 78 GLU A O 1
ATOM 603 N N . ALA A 1 79 ? 2.209 -8.735 -28.182 1.00 77.50 79 ALA A N 1
ATOM 604 C CA . ALA A 1 79 ? 2.836 -7.477 -28.587 1.00 77.50 79 ALA A CA 1
ATOM 605 C C . ALA A 1 79 ? 4.331 -7.430 -28.223 1.00 77.50 79 ALA A C 1
ATOM 607 O O . ALA A 1 79 ? 5.156 -7.052 -29.061 1.00 77.50 79 ALA A O 1
ATOM 608 N N . LEU A 1 80 ? 4.698 -7.878 -27.018 1.00 76.56 80 LEU A N 1
ATOM 609 C CA . LEU A 1 80 ? 6.094 -7.994 -26.587 1.00 76.56 80 LEU A CA 1
ATOM 610 C C . LEU A 1 80 ? 6.859 -9.027 -27.425 1.00 76.56 80 LEU A C 1
ATOM 612 O O . LEU A 1 80 ? 7.941 -8.728 -27.934 1.00 76.56 80 LEU A O 1
ATOM 616 N N . ARG A 1 81 ? 6.276 -10.211 -27.659 1.00 76.25 81 ARG A N 1
ATOM 617 C CA . ARG A 1 81 ? 6.868 -11.249 -28.524 1.00 76.25 81 ARG A CA 1
ATOM 618 C C . ARG A 1 81 ? 7.074 -10.756 -29.954 1.00 76.25 81 ARG A C 1
ATOM 620 O O . ARG A 1 81 ? 8.099 -11.055 -30.566 1.00 76.25 81 ARG A O 1
ATOM 627 N N . ARG A 1 82 ? 6.129 -9.982 -30.491 1.00 80.00 82 ARG A N 1
ATOM 628 C CA . ARG A 1 82 ? 6.240 -9.369 -31.817 1.00 80.00 82 ARG A CA 1
ATOM 629 C C . ARG A 1 82 ? 7.366 -8.341 -31.866 1.00 80.00 82 ARG A C 1
ATOM 631 O O . ARG A 1 82 ? 8.190 -8.426 -32.772 1.00 80.00 82 ARG A O 1
ATOM 638 N N . GLY A 1 83 ? 7.431 -7.425 -30.898 1.00 78.50 83 GLY A N 1
ATOM 639 C CA . GLY A 1 83 ? 8.513 -6.440 -30.801 1.00 78.50 83 GLY A CA 1
ATOM 640 C C . GLY A 1 83 ? 9.891 -7.105 -30.733 1.00 78.50 83 GLY A C 1
ATOM 641 O O . GLY A 1 83 ? 10.794 -6.737 -31.478 1.00 78.50 83 GLY A O 1
ATOM 642 N N . ARG A 1 84 ? 10.010 -8.173 -29.938 1.00 73.56 84 ARG A N 1
ATOM 643 C CA . ARG A 1 84 ? 11.218 -9.001 -29.805 1.00 73.56 84 ARG A CA 1
ATOM 644 C C . ARG A 1 84 ? 11.673 -9.607 -31.134 1.00 73.56 84 ARG A C 1
ATOM 646 O O . ARG A 1 84 ? 12.832 -9.452 -31.512 1.00 73.56 84 ARG A O 1
ATOM 653 N N . ARG A 1 85 ? 10.755 -10.228 -31.888 1.00 78.06 85 ARG A N 1
ATOM 654 C CA . ARG A 1 85 ? 11.041 -10.759 -33.237 1.00 78.06 85 ARG A CA 1
ATOM 655 C C . ARG A 1 85 ? 11.507 -9.658 -34.193 1.00 78.06 85 ARG A C 1
ATOM 657 O O . ARG A 1 85 ? 12.442 -9.870 -34.962 1.00 78.06 85 ARG A O 1
ATOM 664 N N . SER A 1 86 ? 10.884 -8.482 -34.131 1.00 80.12 86 SER A N 1
ATOM 665 C CA . SER A 1 86 ? 11.267 -7.336 -34.961 1.00 80.12 86 SER A CA 1
ATOM 666 C C . SER A 1 86 ? 12.668 -6.812 -34.630 1.00 80.12 86 SER A C 1
ATOM 668 O O . SER A 1 86 ? 13.439 -6.561 -35.553 1.00 80.12 86 SER A O 1
ATOM 670 N N . CYS A 1 87 ? 13.029 -6.703 -33.349 1.00 77.00 87 CYS A N 1
ATOM 671 C CA . CYS A 1 87 ? 14.375 -6.298 -32.935 1.00 77.00 87 CYS A CA 1
ATOM 672 C C . CYS A 1 87 ? 15.438 -7.320 -33.355 1.00 77.00 87 CYS A C 1
ATOM 674 O O . CYS A 1 87 ? 16.467 -6.930 -33.899 1.00 77.00 87 CYS A O 1
ATOM 676 N N . ALA A 1 88 ? 15.175 -8.617 -33.174 1.00 74.50 88 ALA A N 1
ATOM 677 C CA . ALA A 1 88 ? 16.108 -9.666 -33.584 1.00 74.50 88 ALA A CA 1
ATOM 678 C C . ALA A 1 88 ? 16.366 -9.639 -35.101 1.00 74.50 88 ALA A C 1
ATOM 680 O O . ALA A 1 88 ? 17.514 -9.656 -35.534 1.00 74.50 88 ALA A O 1
ATOM 681 N N . SER A 1 89 ? 15.311 -9.476 -35.906 1.00 78.94 89 SER A N 1
ATOM 682 C CA . SER A 1 89 ? 15.441 -9.333 -37.360 1.00 78.94 89 SER A CA 1
ATOM 683 C C . SER A 1 89 ? 16.204 -8.063 -37.768 1.00 78.94 89 SER A C 1
ATOM 685 O O . SER A 1 89 ? 16.969 -8.077 -38.732 1.00 78.94 89 SER A O 1
ATOM 687 N N . ALA A 1 90 ? 16.027 -6.954 -37.044 1.00 81.94 90 ALA A N 1
ATOM 688 C CA . ALA A 1 90 ? 16.775 -5.725 -37.303 1.00 81.94 90 ALA A CA 1
ATOM 689 C C . ALA A 1 90 ? 18.273 -5.891 -37.004 1.00 81.94 90 ALA A C 1
ATOM 691 O O . ALA A 1 90 ? 19.101 -5.440 -37.791 1.00 81.94 90 ALA A O 1
ATOM 692 N N . LEU A 1 91 ? 18.618 -6.580 -35.915 1.00 79.12 91 LEU A N 1
ATOM 693 C CA . LEU A 1 91 ? 20.002 -6.869 -35.536 1.00 79.12 91 LEU A CA 1
ATOM 694 C C . LEU A 1 91 ? 20.688 -7.822 -36.524 1.00 79.12 91 LEU A C 1
ATOM 696 O O . LEU A 1 91 ? 21.813 -7.552 -36.939 1.00 79.12 91 LEU A O 1
ATOM 700 N N . GLU A 1 92 ? 19.983 -8.856 -36.993 1.00 79.50 92 GLU A N 1
ATOM 701 C CA . GLU A 1 92 ? 20.465 -9.747 -38.061 1.00 79.50 92 GLU A CA 1
ATOM 702 C C . GLU A 1 92 ? 20.773 -8.963 -39.345 1.00 79.50 92 GLU A C 1
ATOM 704 O O . GLU A 1 92 ? 21.831 -9.129 -39.950 1.00 79.50 92 GLU A O 1
ATOM 709 N N . ARG A 1 93 ? 19.892 -8.029 -39.729 1.00 82.94 93 ARG A N 1
ATOM 710 C CA . ARG A 1 93 ? 20.122 -7.133 -40.877 1.00 82.94 93 ARG A CA 1
ATOM 711 C C . ARG A 1 93 ? 21.300 -6.181 -40.678 1.00 82.94 93 ARG A C 1
ATOM 713 O O . ARG A 1 93 ? 21.865 -5.718 -41.664 1.00 82.94 93 ARG A O 1
ATOM 720 N N . MET A 1 94 ? 21.650 -5.875 -39.433 1.00 84.31 94 MET A N 1
ATOM 721 C CA . MET A 1 94 ? 22.820 -5.072 -39.075 1.00 84.31 94 MET A CA 1
ATOM 722 C C . MET A 1 94 ? 24.099 -5.915 -38.937 1.00 84.31 94 MET A C 1
ATOM 724 O O . MET A 1 94 ? 25.148 -5.361 -38.619 1.00 84.31 94 MET A O 1
ATOM 728 N N . GLY A 1 95 ? 24.035 -7.229 -39.192 1.00 84.38 95 GLY A N 1
ATOM 729 C CA . GLY A 1 95 ? 25.182 -8.135 -39.107 1.00 84.38 95 GLY A CA 1
ATOM 730 C C . GLY A 1 95 ? 25.593 -8.486 -37.676 1.00 84.38 95 GLY A C 1
ATOM 731 O O . GLY A 1 95 ? 26.711 -8.950 -37.464 1.00 84.38 95 GLY A O 1
ATOM 732 N N . VAL A 1 96 ? 24.719 -8.255 -36.692 1.00 79.12 96 VAL A N 1
ATOM 733 C CA . VAL A 1 96 ? 24.969 -8.629 -35.297 1.00 79.12 96 VAL A CA 1
ATOM 734 C C . VAL A 1 96 ? 24.596 -10.096 -35.113 1.00 79.12 96 VAL A C 1
ATOM 736 O O . VAL A 1 96 ? 23.428 -10.465 -35.234 1.00 79.12 96 VAL A O 1
ATOM 739 N N . ASP A 1 97 ? 25.595 -10.929 -34.822 1.00 70.56 97 ASP A N 1
ATOM 740 C CA . ASP A 1 97 ? 25.378 -12.336 -34.488 1.00 70.56 97 ASP A CA 1
ATOM 741 C C . ASP A 1 97 ? 24.574 -12.441 -33.183 1.00 70.56 97 ASP A C 1
ATOM 743 O O . ASP A 1 97 ? 24.936 -11.861 -32.156 1.00 70.56 97 ASP A O 1
ATOM 747 N N . ARG A 1 98 ? 23.478 -13.204 -33.220 1.00 62.34 98 ARG A N 1
ATOM 748 C CA . ARG A 1 98 ? 22.620 -13.466 -32.061 1.00 62.34 98 ARG A CA 1
ATOM 749 C C . ARG A 1 98 ? 23.397 -14.125 -30.916 1.00 62.34 98 ARG A C 1
ATOM 751 O O . ARG A 1 98 ? 23.080 -13.859 -29.764 1.00 62.34 98 ARG A O 1
ATOM 758 N N . ASN A 1 99 ? 24.431 -14.911 -31.222 1.00 65.69 99 ASN A N 1
ATOM 759 C CA . ASN A 1 99 ? 25.284 -15.565 -30.225 1.00 65.69 99 ASN A CA 1
ATOM 760 C C . ASN A 1 99 ? 26.318 -14.621 -29.592 1.00 65.69 99 ASN A C 1
ATOM 762 O O . ASN A 1 99 ? 26.917 -14.959 -28.574 1.00 65.69 99 ASN A O 1
ATOM 766 N N . ALA A 1 100 ? 26.546 -13.444 -30.184 1.00 65.38 100 ALA A N 1
ATOM 767 C CA . ALA A 1 100 ? 27.431 -12.425 -29.622 1.00 65.38 100 ALA A CA 1
ATOM 768 C C . ALA A 1 100 ? 26.725 -11.548 -28.574 1.00 65.38 100 ALA A C 1
ATOM 770 O O . ALA A 1 100 ? 27.372 -10.748 -27.895 1.00 65.38 100 ALA A O 1
ATOM 771 N N . LEU A 1 101 ? 25.403 -11.682 -28.446 1.00 62.16 101 LEU A N 1
ATOM 772 C CA . LEU A 1 101 ? 24.594 -10.950 -27.487 1.00 62.16 101 LEU A CA 1
ATOM 773 C C . LEU A 1 101 ? 24.197 -11.862 -26.317 1.00 62.16 101 LEU A C 1
ATOM 775 O O . LEU A 1 101 ? 23.915 -13.041 -26.522 1.00 62.16 101 LEU A O 1
ATOM 779 N N . PRO A 1 102 ? 24.150 -11.332 -25.085 1.00 61.19 102 PRO A N 1
ATOM 780 C CA . PRO A 1 102 ? 23.700 -12.097 -23.927 1.00 61.19 102 PRO A CA 1
ATOM 781 C C . PRO A 1 102 ? 22.276 -12.644 -24.114 1.00 61.19 102 PRO A C 1
ATOM 783 O O . PRO A 1 102 ? 21.432 -11.952 -24.680 1.00 61.19 102 PRO A O 1
ATOM 786 N N . SER A 1 103 ? 21.975 -13.825 -23.563 1.00 57.44 103 SER A N 1
ATOM 787 C CA . SER A 1 103 ? 20.640 -14.461 -23.622 1.00 57.44 103 SER A CA 1
ATOM 788 C C . SER A 1 103 ? 19.506 -13.531 -23.173 1.00 57.44 103 SER A C 1
ATOM 790 O O . SER A 1 103 ? 18.427 -13.507 -23.768 1.00 57.44 103 SER A O 1
ATOM 792 N N . PHE A 1 104 ? 19.774 -12.650 -22.200 1.00 60.25 104 PHE A N 1
ATOM 793 C CA . PHE A 1 104 ? 18.793 -11.667 -21.731 1.00 60.25 104 PHE A CA 1
ATOM 794 C C . PHE A 1 104 ? 18.360 -10.642 -22.786 1.00 60.25 104 PHE A C 1
ATOM 796 O O . PHE A 1 104 ? 17.346 -9.970 -22.608 1.00 60.25 104 PHE A O 1
ATOM 803 N N . ALA A 1 105 ? 19.115 -10.493 -23.877 1.00 59.34 105 ALA A N 1
ATOM 804 C CA . ALA A 1 105 ? 18.751 -9.604 -24.971 1.00 59.34 105 ALA A CA 1
ATOM 805 C C . ALA A 1 105 ? 17.529 -10.117 -25.755 1.00 59.34 105 ALA A C 1
ATOM 807 O O . ALA A 1 105 ? 16.885 -9.333 -26.455 1.00 59.34 105 ALA A O 1
ATOM 808 N N . PHE A 1 106 ? 17.202 -11.411 -25.638 1.00 58.66 106 PHE A N 1
ATOM 809 C CA . PHE A 1 106 ? 16.181 -12.059 -26.460 1.00 58.66 106 PHE A CA 1
ATOM 810 C C . PHE A 1 106 ? 15.211 -12.966 -25.708 1.00 58.66 106 PHE A C 1
ATOM 812 O O . PHE A 1 106 ? 14.145 -13.238 -26.256 1.00 58.66 106 PHE A O 1
ATOM 819 N N . ASP A 1 107 ? 15.505 -13.401 -24.488 1.00 64.00 107 ASP A N 1
ATOM 820 C CA . ASP A 1 107 ? 14.626 -14.308 -23.744 1.00 64.00 107 ASP A CA 1
ATOM 821 C C . ASP A 1 107 ? 13.714 -13.547 -22.775 1.00 64.00 107 ASP A C 1
ATOM 823 O O . ASP A 1 107 ? 14.060 -12.479 -22.260 1.00 64.00 107 ASP A O 1
ATOM 827 N N . ALA A 1 108 ? 12.498 -14.060 -22.559 1.00 61.53 108 ALA A N 1
ATOM 828 C CA . ALA A 1 108 ? 11.608 -13.485 -21.556 1.00 61.53 108 ALA A CA 1
ATOM 829 C C . ALA A 1 108 ? 12.212 -13.702 -20.160 1.00 61.53 108 ALA A C 1
ATOM 831 O O . ALA A 1 108 ? 12.878 -14.704 -19.924 1.00 61.53 108 ALA A O 1
ATOM 832 N N . TYR A 1 109 ? 11.959 -12.788 -19.219 1.00 60.19 109 TYR A N 1
ATOM 833 C CA . TYR A 1 109 ? 12.510 -12.892 -17.860 1.00 60.19 109 TYR A CA 1
ATOM 834 C C . TYR A 1 109 ? 12.224 -14.257 -17.211 1.00 60.19 109 TYR A C 1
ATOM 836 O O . TYR A 1 109 ? 13.111 -14.838 -16.594 1.00 60.19 109 TYR A O 1
ATOM 844 N N . ASP A 1 110 ? 11.027 -14.806 -17.426 1.00 57.81 110 ASP A N 1
ATOM 845 C CA . ASP A 1 110 ? 10.648 -16.125 -16.915 1.00 57.81 110 ASP A CA 1
ATOM 846 C C . ASP A 1 110 ? 11.435 -17.267 -17.589 1.00 57.81 110 ASP A C 1
ATOM 848 O O . ASP A 1 110 ? 11.890 -18.171 -16.896 1.00 57.81 110 ASP A O 1
ATOM 852 N N . GLU A 1 111 ? 11.678 -17.188 -18.905 1.00 63.75 111 GLU A N 1
ATOM 853 C CA . GLU A 1 111 ? 12.495 -18.155 -19.669 1.00 63.75 111 GLU A CA 1
ATOM 854 C C . GLU A 1 111 ? 13.964 -18.120 -19.200 1.00 63.75 111 GLU A C 1
ATOM 856 O O . GLU A 1 111 ? 14.602 -19.160 -19.045 1.00 63.75 111 GLU A O 1
ATOM 861 N N . LEU A 1 112 ? 14.488 -16.926 -18.893 1.00 69.25 112 LEU A N 1
ATOM 862 C CA . LEU A 1 112 ? 15.831 -16.745 -18.332 1.00 69.25 112 LEU A CA 1
ATOM 863 C C . LEU A 1 112 ? 15.948 -17.336 -16.932 1.00 69.25 112 LEU A C 1
ATOM 865 O O . LEU A 1 112 ? 16.946 -17.980 -16.628 1.00 69.25 112 LEU A O 1
ATOM 869 N N . MET A 1 113 ? 14.950 -17.117 -16.074 1.00 64.88 113 MET A N 1
ATOM 870 C CA . MET A 1 113 ? 14.951 -17.651 -14.712 1.00 64.88 113 MET A CA 1
ATOM 871 C C . MET A 1 113 ? 14.773 -19.171 -14.697 1.00 64.88 113 MET A C 1
ATOM 873 O O . MET A 1 113 ? 15.403 -19.838 -13.877 1.00 64.88 113 MET A O 1
ATOM 877 N N . GLU A 1 114 ? 13.967 -19.720 -15.608 1.00 63.94 114 GLU A N 1
ATOM 878 C CA . GLU A 1 114 ? 13.820 -21.163 -15.804 1.00 63.94 114 GLU A CA 1
ATOM 879 C C . GLU A 1 114 ? 15.127 -21.783 -16.314 1.00 63.94 114 GLU A C 1
ATOM 881 O O . GLU A 1 114 ? 15.599 -22.759 -15.733 1.00 63.94 114 GLU A O 1
ATOM 886 N N . GLY A 1 115 ? 15.788 -21.161 -17.296 1.00 63.31 115 GLY A N 1
ATOM 887 C CA . GLY A 1 115 ? 17.120 -21.562 -17.756 1.00 63.31 115 GLY A CA 1
ATOM 888 C C . GLY A 1 115 ? 18.172 -21.509 -16.644 1.00 63.31 115 GLY A C 1
ATOM 889 O O . GLY A 1 115 ? 18.889 -22.480 -16.427 1.00 63.31 115 GLY A O 1
ATOM 890 N N . PHE A 1 116 ? 18.209 -20.429 -15.859 1.00 64.12 116 PHE A N 1
ATOM 891 C CA . PHE A 1 116 ? 19.149 -20.276 -14.741 1.00 64.12 116 PHE A CA 1
ATOM 892 C C . PHE A 1 116 ? 18.896 -21.294 -13.617 1.00 64.12 116 PHE A C 1
ATOM 894 O O . PHE A 1 116 ? 19.831 -21.788 -12.983 1.00 64.12 116 PHE A O 1
ATOM 901 N N . ALA A 1 117 ? 17.626 -21.621 -13.356 1.00 63.66 117 ALA A N 1
ATOM 902 C CA . ALA A 1 117 ? 17.244 -22.658 -12.406 1.00 63.66 117 ALA A CA 1
ATOM 903 C C . ALA A 1 117 ? 17.640 -24.054 -12.912 1.00 63.66 117 ALA A C 1
ATOM 905 O O . ALA A 1 117 ? 18.182 -24.849 -12.143 1.00 63.66 117 ALA A O 1
ATOM 906 N N . LEU A 1 118 ? 17.430 -24.332 -14.201 1.00 65.19 118 LEU A N 1
ATOM 907 C CA . LEU A 1 118 ? 17.820 -25.585 -14.847 1.00 65.19 118 LEU A CA 1
ATOM 908 C C . LEU A 1 118 ? 19.343 -25.742 -14.929 1.00 65.19 118 LEU A C 1
ATOM 910 O O . LEU A 1 118 ? 19.838 -26.826 -14.661 1.00 65.19 118 LEU A O 1
ATOM 914 N N . GLU A 1 119 ? 20.114 -24.691 -15.198 1.00 68.19 119 GLU A N 1
ATOM 915 C CA . GLU A 1 119 ? 21.584 -24.745 -15.189 1.00 68.19 119 GLU A CA 1
ATOM 916 C C . GLU A 1 119 ? 22.142 -25.004 -13.782 1.00 68.19 119 GLU A C 1
ATOM 918 O O . GLU A 1 119 ? 23.073 -25.792 -13.604 1.00 68.19 119 GLU A O 1
ATOM 923 N N . ARG A 1 120 ? 21.540 -24.391 -12.753 1.00 64.19 120 ARG A N 1
ATOM 924 C CA . ARG A 1 120 ? 21.951 -24.567 -11.351 1.00 64.19 120 ARG A CA 1
ATOM 925 C C . ARG A 1 120 ? 21.600 -25.948 -10.785 1.00 64.19 120 ARG A C 1
ATOM 927 O O . ARG A 1 120 ? 22.266 -26.394 -9.851 1.00 64.19 120 ARG A O 1
ATOM 934 N N . HIS A 1 121 ? 20.574 -26.610 -11.321 1.00 60.38 121 HIS A N 1
ATOM 935 C CA . HIS A 1 121 ? 20.072 -27.899 -10.828 1.00 60.38 121 HIS A CA 1
ATOM 936 C C . HIS A 1 121 ? 20.233 -29.072 -11.810 1.00 60.38 121 HIS A C 1
ATOM 938 O O . HIS A 1 121 ? 19.989 -30.210 -11.426 1.00 60.38 121 HIS A O 1
ATOM 944 N N . GLY A 1 122 ? 20.666 -28.821 -13.046 1.00 54.22 122 GLY A N 1
ATOM 945 C CA . GLY A 1 122 ? 20.805 -29.813 -14.117 1.00 54.22 122 GLY A CA 1
ATOM 946 C C . GLY A 1 122 ? 22.198 -30.424 -14.257 1.00 54.22 122 GLY A C 1
ATOM 947 O O . GLY A 1 122 ? 22.385 -31.306 -15.087 1.00 54.22 122 GLY A O 1
ATOM 948 N N . THR A 1 123 ? 23.175 -30.015 -13.441 1.00 50.88 123 THR A N 1
ATOM 949 C CA . THR A 1 123 ? 24.466 -30.723 -13.342 1.00 50.88 123 THR A CA 1
ATOM 950 C C . THR A 1 123 ? 24.458 -31.622 -12.107 1.00 50.88 123 THR A C 1
ATOM 952 O O . THR A 1 123 ? 25.162 -31.390 -11.126 1.00 50.88 123 THR A O 1
ATOM 955 N N . GLY A 1 124 ? 23.581 -32.618 -12.139 1.00 53.50 124 GLY A N 1
ATOM 956 C CA . GLY A 1 124 ? 23.461 -33.668 -11.139 1.00 53.50 124 GLY A CA 1
ATOM 957 C C . GLY A 1 124 ? 22.722 -34.841 -11.765 1.00 53.50 124 GLY A C 1
ATOM 958 O O . GLY A 1 124 ? 21.501 -34.817 -11.838 1.00 53.50 124 GLY A O 1
ATOM 959 N N . ASP A 1 125 ? 23.502 -35.823 -12.213 1.00 45.81 125 ASP A N 1
ATOM 960 C CA . ASP A 1 125 ? 23.116 -37.145 -12.720 1.00 45.81 125 ASP A CA 1
ATOM 961 C C . ASP A 1 125 ? 22.566 -37.255 -14.153 1.00 45.81 125 ASP A C 1
ATOM 963 O O . ASP A 1 125 ? 21.366 -37.180 -14.399 1.00 45.81 125 ASP A O 1
ATOM 967 N N . ALA A 1 126 ? 23.464 -37.603 -15.086 1.00 41.00 126 ALA A N 1
ATOM 968 C CA . ALA A 1 126 ? 23.394 -38.884 -15.804 1.00 41.00 126 ALA A CA 1
ATOM 969 C C . ALA A 1 126 ? 24.692 -39.154 -16.604 1.00 41.00 126 ALA A C 1
ATOM 971 O O . ALA A 1 126 ? 24.868 -38.606 -17.687 1.00 41.00 126 ALA A O 1
ATOM 972 N N . LEU A 1 127 ? 25.521 -40.044 -16.030 1.00 41.53 127 LEU A N 1
ATOM 973 C CA . LEU A 1 127 ? 26.588 -40.896 -16.607 1.00 41.53 127 LEU A CA 1
ATOM 974 C C . LEU A 1 127 ? 27.739 -40.248 -17.399 1.00 41.53 127 LEU A C 1
ATOM 976 O O . LEU A 1 127 ? 27.578 -39.960 -18.603 1.00 41.53 127 LEU A O 1
#

pLDDT: mean 75.78, std 16.83, range [41.0, 97.0]

Radius of gyration: 24.58 Å; chains: 1; bounding box: 46×57×68 Å

Secondary structure (DSSP, 8-state):
---------------HHHHHHHHHHHHHTT--HHHHHHHHHHHHHTTTT-HHHHHHHHTT------HHHHTT-HHHHHHHHHHHHHHHHHHHHTT--GGGS-GGGTS-HHHHHHHHHHHHHSSS---

Foldseek 3Di:
DPPDPDDDDDDDDDDPVCVVVVQVVQVVVVHHPVRVVVVLVVVCVVCVVPVVVNVCVPVVNPDPPPPVPVCPPPVVVVVVLVVLVVVVVVCVVVVNDPVVDDPVSRDDPVRVVVVVVCVVVVPDDDD

Organism: NCBI:txid2070688

InterPro domains:
  IPR013321 Arc-type ribbon-helix-helix [G3DSA:1.10.1220.10] (5-53)